Protein AF-A0A850MRF6-F1 (afdb_monomer_lite)

Foldseek 3Di:
DDDDDDPVPCPQPCPCCVPPPVNPDDRDDPDDPDPPPPDPPDD

Structure (mmCIF, N/CA/C/O backbone):
data_AF-A0A850MRF6-F1
#
_entry.id   AF-A0A850MRF6-F1
#
loop_
_atom_site.group_PDB
_atom_site.id
_atom_site.type_symbol
_atom_site.label_atom_id
_atom_site.label_alt_id
_atom_site.label_comp_id
_atom_site.label_asym_id
_atom_site.label_entity_id
_atom_site.label_seq_id
_atom_site.pdbx_PDB_ins_code
_atom_site.Cartn_x
_atom_site.Cartn_y
_atom_site.Cartn_z
_atom_site.occupancy
_atom_site.B_iso_or_equiv
_atom_site.auth_seq_id
_atom_site.auth_comp_id
_atom_site.auth_asym_id
_atom_site.auth_atom_id
_atom_site.pdbx_PDB_model_num
ATOM 1 N N . ASP A 1 1 ? -6.437 4.909 14.867 1.00 63.03 1 ASP A N 1
ATOM 2 C CA . ASP A 1 1 ? -5.145 4.814 14.157 1.00 63.03 1 ASP A CA 1
ATOM 3 C C . ASP A 1 1 ? -5.297 5.344 12.745 1.00 63.03 1 ASP A C 1
ATOM 5 O O . ASP A 1 1 ? -6.307 5.059 12.114 1.00 63.03 1 ASP A O 1
ATOM 9 N N . LYS A 1 2 ? -4.352 6.157 12.265 1.00 74.00 2 LYS A N 1
ATOM 10 C CA . LYS A 1 2 ? -4.377 6.729 10.913 1.00 74.00 2 LYS A CA 1
ATOM 11 C C . LYS A 1 2 ? -3.275 6.069 10.094 1.00 74.00 2 LYS A C 1
ATOM 13 O O . LYS A 1 2 ? -2.117 6.130 10.487 1.00 74.00 2 LYS A O 1
ATOM 18 N N . ALA A 1 3 ? -3.625 5.465 8.963 1.00 79.88 3 ALA A N 1
ATOM 19 C CA . ALA A 1 3 ? -2.630 4.966 8.023 1.00 79.88 3 ALA A CA 1
ATOM 20 C C . ALA A 1 3 ? -1.969 6.141 7.277 1.00 79.88 3 ALA A C 1
ATOM 22 O O . ALA A 1 3 ? -2.642 7.081 6.836 1.00 79.88 3 ALA A O 1
ATOM 23 N N . GLU A 1 4 ? -0.649 6.086 7.139 1.00 84.69 4 GLU A N 1
ATOM 24 C CA . GLU A 1 4 ? 0.158 7.019 6.355 1.00 84.69 4 GLU A CA 1
ATOM 25 C C . GLU A 1 4 ? 0.959 6.257 5.297 1.00 84.69 4 GLU A C 1
ATOM 27 O O . GLU A 1 4 ? 1.351 5.108 5.501 1.00 84.69 4 GLU A O 1
ATOM 32 N N . VAL A 1 5 ? 1.156 6.878 4.136 1.00 83.38 5 VAL A N 1
ATOM 33 C CA . VAL A 1 5 ? 1.951 6.299 3.052 1.00 83.38 5 VAL A CA 1
ATOM 34 C C . VAL A 1 5 ? 3.333 6.923 3.108 1.00 83.38 5 VAL A C 1
ATOM 36 O O . VAL A 1 5 ? 3.460 8.134 2.957 1.00 83.38 5 VAL A O 1
ATOM 39 N N . ASN A 1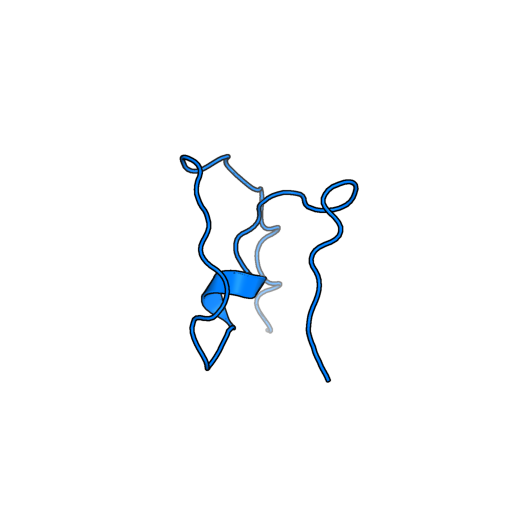 6 ? 4.364 6.096 3.274 1.00 87.19 6 ASN A N 1
ATOM 40 C CA . ASN A 1 6 ? 5.736 6.530 3.054 1.00 87.19 6 ASN A CA 1
ATOM 41 C C . ASN A 1 6 ? 6.025 6.503 1.546 1.00 87.19 6 ASN A C 1
ATOM 43 O O . ASN A 1 6 ? 6.130 5.432 0.947 1.00 87.19 6 ASN A O 1
ATOM 47 N N . GLU A 1 7 ? 6.134 7.681 0.934 1.00 83.06 7 GLU A N 1
ATOM 48 C CA . GLU A 1 7 ? 6.354 7.834 -0.507 1.00 83.06 7 GLU A CA 1
ATOM 49 C C . GLU A 1 7 ? 7.714 7.293 -0.966 1.00 83.06 7 GLU A C 1
ATOM 51 O O . GLU A 1 7 ? 7.818 6.780 -2.077 1.00 83.06 7 GLU A O 1
ATOM 56 N N . GLU A 1 8 ? 8.727 7.313 -0.098 1.00 87.00 8 GLU A N 1
ATOM 57 C CA . GLU A 1 8 ? 10.075 6.810 -0.389 1.00 87.00 8 GLU A CA 1
ATOM 58 C C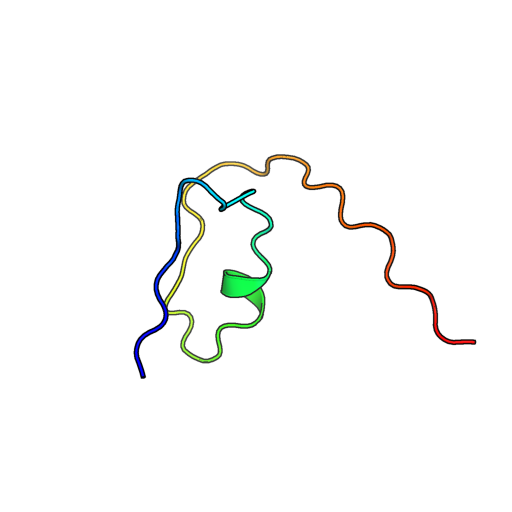 . GLU A 1 8 ? 10.091 5.283 -0.548 1.00 87.00 8 GLU A C 1
ATOM 60 O O . GLU A 1 8 ? 10.873 4.731 -1.322 1.00 87.00 8 GLU A O 1
ATOM 65 N N . GLN A 1 9 ? 9.197 4.592 0.166 1.00 81.50 9 GLN A N 1
ATOM 66 C CA . GLN A 1 9 ? 9.021 3.139 0.077 1.00 81.50 9 GLN A CA 1
ATOM 67 C C . GLN A 1 9 ? 7.824 2.722 -0.788 1.00 81.50 9 GLN A C 1
ATOM 69 O O . GLN A 1 9 ? 7.626 1.534 -1.059 1.00 81.50 9 GLN A O 1
ATOM 74 N N . CYS A 1 10 ? 7.000 3.674 -1.224 1.00 83.94 10 CYS A N 1
ATOM 75 C CA . CYS A 1 10 ? 5.804 3.392 -1.998 1.00 83.94 10 CYS A CA 1
ATOM 76 C C . CYS A 1 10 ? 6.172 2.968 -3.423 1.00 83.94 10 CYS A C 1
ATOM 78 O O . CYS A 1 10 ? 6.499 3.780 -4.283 1.00 83.94 10 CYS A O 1
ATOM 80 N N . ILE A 1 11 ? 6.029 1.675 -3.712 1.00 81.12 11 ILE A N 1
ATOM 81 C CA . ILE A 1 11 ? 6.249 1.131 -5.062 1.00 81.12 11 ILE A CA 1
ATOM 82 C C . ILE A 1 11 ? 5.036 1.289 -5.995 1.00 81.12 11 ILE A C 1
ATOM 84 O O . ILE A 1 11 ? 5.069 0.836 -7.138 1.00 81.12 11 ILE A O 1
ATOM 88 N N . GLY A 1 12 ? 3.933 1.873 -5.512 1.00 81.06 12 GLY A N 1
ATOM 89 C CA . GLY A 1 12 ? 2.721 2.085 -6.309 1.00 81.06 12 GLY A CA 1
ATOM 90 C C . GLY A 1 12 ? 1.956 0.806 -6.676 1.00 81.06 12 GLY A C 1
ATOM 91 O O . GLY A 1 12 ? 1.328 0.758 -7.729 1.00 81.06 12 GLY A O 1
ATOM 92 N N . CYS A 1 13 ? 1.992 -0.235 -5.833 1.00 82.00 13 CYS A N 1
ATOM 93 C CA . CYS A 1 13 ? 1.333 -1.528 -6.096 1.00 82.00 13 CYS A CA 1
ATOM 94 C C . CYS A 1 13 ? -0.200 -1.493 -6.052 1.00 82.00 13 CYS A C 1
ATOM 96 O O . CYS A 1 13 ? -0.847 -2.386 -6.590 1.00 82.00 13 CYS A O 1
ATOM 98 N N . GLY A 1 14 ? -0.789 -0.504 -5.379 1.00 81.50 14 GLY A N 1
ATOM 99 C CA . GLY A 1 14 ? -2.241 -0.364 -5.252 1.00 81.50 14 GLY A CA 1
ATOM 100 C C . GLY A 1 14 ? -2.935 -1.375 -4.346 1.00 81.50 14 GLY A C 1
ATOM 101 O O . GLY A 1 14 ? -4.147 -1.285 -4.180 1.00 81.50 14 GLY A O 1
ATOM 102 N N . VAL A 1 15 ? -2.195 -2.273 -3.690 1.00 83.31 15 VAL A N 1
ATOM 103 C CA . VAL A 1 15 ? -2.757 -3.240 -2.731 1.00 83.31 15 VAL A CA 1
ATOM 104 C C . VAL A 1 15 ? -3.441 -2.518 -1.568 1.00 83.31 15 VAL A C 1
ATOM 106 O O . VAL A 1 15 ? -4.557 -2.866 -1.200 1.00 83.31 15 VAL A O 1
ATOM 109 N N . CYS A 1 16 ? -2.822 -1.461 -1.035 1.00 85.12 16 CYS A N 1
ATOM 110 C CA . CYS A 1 16 ? -3.418 -0.651 0.029 1.00 85.12 16 CYS A CA 1
ATOM 111 C C . CYS A 1 16 ? -4.748 -0.009 -0.392 1.00 85.12 16 CYS A C 1
ATOM 113 O O . CYS A 1 16 ? -5.683 -0.005 0.399 1.00 85.12 16 CYS A O 1
ATOM 115 N N . ALA A 1 17 ? -4.859 0.475 -1.633 1.00 83.06 17 ALA A N 1
ATOM 116 C CA . ALA A 1 17 ? -6.103 1.027 -2.166 1.00 83.06 17 ALA A CA 1
ATOM 117 C C . ALA A 1 17 ? -7.172 -0.051 -2.384 1.00 83.06 17 ALA A C 1
ATOM 119 O O . ALA A 1 17 ? -8.336 0.184 -2.089 1.00 83.06 17 ALA A O 1
ATOM 120 N N . HIS A 1 18 ? -6.778 -1.245 -2.836 1.00 83.12 18 HIS A N 1
ATOM 121 C CA . HIS A 1 18 ? -7.698 -2.361 -3.062 1.00 83.12 18 HIS A CA 1
ATOM 122 C C . HIS A 1 18 ? -8.300 -2.924 -1.767 1.00 83.12 18 HIS A C 1
ATOM 124 O O . HIS A 1 18 ? -9.481 -3.249 -1.726 1.00 83.12 18 HIS A O 1
ATOM 130 N N . PHE A 1 19 ? -7.492 -3.038 -0.711 1.00 84.44 19 PHE A N 1
ATOM 131 C CA . PHE A 1 19 ? -7.932 -3.586 0.574 1.00 84.44 19 PHE A CA 1
ATOM 132 C C . PHE A 1 19 ? -8.510 -2.537 1.525 1.00 84.44 19 PHE A C 1
ATOM 134 O O . PHE A 1 19 ? -8.957 -2.902 2.610 1.00 84.44 19 PHE A O 1
ATOM 141 N N . CYS A 1 20 ? -8.492 -1.250 1.167 1.00 85.94 20 CYS A N 1
ATOM 142 C CA . CYS A 1 20 ? -9.001 -0.201 2.041 1.00 85.94 20 CYS A CA 1
ATOM 143 C C . CYS A 1 20 ? -10.534 -0.306 2.156 1.00 85.94 20 CYS A C 1
ATOM 145 O O . CYS A 1 20 ? -11.226 -0.013 1.180 1.00 85.94 20 CYS A O 1
ATOM 147 N N . PRO A 1 21 ? -11.090 -0.660 3.331 1.00 85.31 21 PRO A N 1
ATOM 148 C CA . PRO A 1 21 ? -12.538 -0.820 3.490 1.00 85.31 21 PRO A CA 1
ATOM 149 C C . PRO A 1 21 ? -13.280 0.515 3.3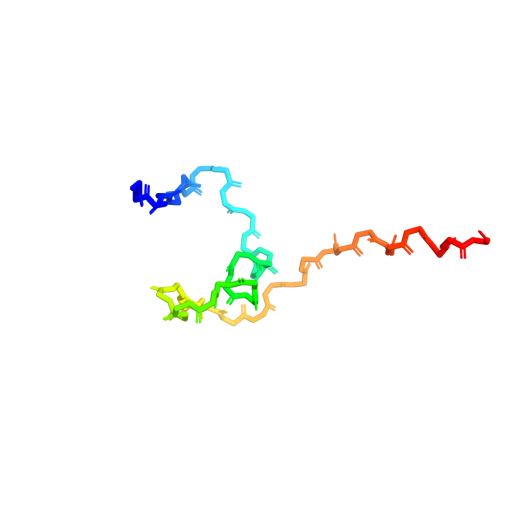51 1.00 85.31 21 PRO A C 1
ATOM 151 O O . PRO A 1 21 ? -14.415 0.564 2.888 1.00 85.31 21 PRO A O 1
ATOM 154 N N . GLU A 1 22 ? -12.613 1.608 3.715 1.00 89.56 22 GLU A N 1
ATOM 155 C CA . GLU A 1 22 ? -13.158 2.965 3.683 1.00 89.56 22 GLU A CA 1
ATOM 156 C C . GLU A 1 22 ? -12.889 3.679 2.353 1.00 89.56 22 GLU A C 1
ATOM 158 O O . GLU A 1 22 ? -13.285 4.829 2.187 1.00 89.56 22 GLU A O 1
ATOM 163 N N . ASN A 1 23 ? -12.200 3.029 1.404 1.00 82.75 23 ASN A N 1
ATOM 164 C CA . ASN A 1 23 ? -11.774 3.635 0.136 1.00 82.75 23 ASN A CA 1
ATOM 165 C C . ASN A 1 23 ? -11.044 4.987 0.320 1.00 82.75 23 ASN A C 1
ATOM 167 O O . ASN A 1 23 ? -11.083 5.859 -0.547 1.00 82.75 23 ASN A O 1
ATOM 171 N N . ALA A 1 24 ? -10.364 5.166 1.457 1.00 83.94 24 ALA A N 1
ATOM 172 C CA . ALA A 1 24 ? -9.734 6.424 1.855 1.00 83.94 24 ALA A CA 1
ATOM 173 C C . ALA A 1 24 ? -8.478 6.767 1.033 1.00 83.94 24 ALA A C 1
ATOM 175 O O . ALA A 1 24 ? -8.032 7.914 1.014 1.00 83.94 24 ALA A O 1
ATOM 176 N N . ILE A 1 25 ? -7.898 5.778 0.351 1.00 81.62 25 ILE A N 1
ATOM 177 C CA . ILE A 1 25 ? -6.718 5.927 -0.500 1.00 81.62 25 ILE A CA 1
ATOM 178 C C . ILE A 1 25 ? -7.076 5.635 -1.959 1.00 81.62 25 ILE A C 1
ATOM 180 O O . ILE A 1 25 ? -7.702 4.629 -2.278 1.00 81.62 25 ILE A O 1
ATOM 184 N N . SER A 1 26 ? -6.646 6.520 -2.860 1.00 74.88 26 SER A N 1
ATOM 185 C CA . SER A 1 26 ? -6.884 6.397 -4.298 1.00 74.88 26 SER A CA 1
ATOM 186 C C . SER A 1 26 ? -5.595 6.654 -5.072 1.00 74.88 26 SER A C 1
ATOM 188 O O . SER A 1 26 ? -4.890 7.631 -4.817 1.00 74.88 26 SER A O 1
ATOM 190 N N . LEU A 1 27 ? -5.268 5.770 -6.016 1.00 76.00 27 LEU A N 1
ATOM 191 C CA . LEU A 1 27 ? -4.026 5.842 -6.783 1.00 76.00 27 LEU A CA 1
ATOM 192 C C . LEU A 1 27 ? -4.192 6.819 -7.956 1.00 76.00 27 LEU A C 1
ATOM 194 O O . LEU A 1 27 ? -4.853 6.515 -8.946 1.00 76.00 27 LEU A O 1
ATOM 198 N N . LYS A 1 28 ? -3.589 8.009 -7.856 1.00 66.31 28 LYS A N 1
ATOM 199 C CA . LYS A 1 28 ? -3.556 8.997 -8.946 1.00 66.31 28 LYS A CA 1
ATOM 200 C C . LYS A 1 28 ? -2.305 8.792 -9.806 1.00 66.31 28 LYS A C 1
ATOM 202 O O . LYS A 1 28 ? -1.313 9.489 -9.644 1.00 66.31 28 LYS A O 1
ATOM 207 N N . GLY A 1 29 ? -2.330 7.814 -10.710 1.00 62.53 29 GLY A N 1
ATOM 208 C CA . GLY A 1 29 ? -1.235 7.586 -11.660 1.00 62.53 29 GLY A CA 1
ATOM 209 C C . GLY A 1 29 ? -1.432 6.317 -12.483 1.00 62.53 29 GLY A C 1
ATOM 210 O O . GLY A 1 29 ? -1.762 5.273 -11.928 1.00 62.53 29 GLY A O 1
ATOM 211 N N . GLY A 1 30 ? -1.262 6.414 -13.806 1.00 59.03 30 GLY A N 1
ATOM 212 C CA . GLY A 1 30 ? -1.442 5.299 -14.741 1.00 59.03 30 GLY A CA 1
ATOM 213 C C . GLY A 1 30 ? -0.643 4.054 -14.342 1.00 59.03 30 GLY A C 1
ATOM 214 O O . GLY 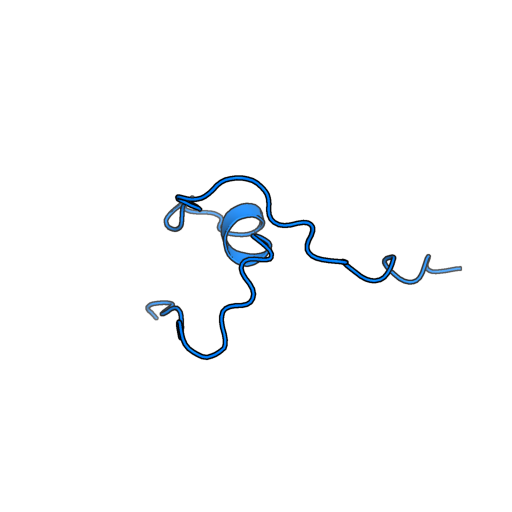A 1 30 ? 0.463 4.168 -13.816 1.00 59.03 30 GLY A O 1
ATOM 215 N N . GLN A 1 31 ? -1.233 2.880 -14.589 1.00 53.75 31 GLN A N 1
ATOM 216 C CA . GLN A 1 31 ? -0.743 1.559 -14.187 1.00 53.75 31 GLN A CA 1
ATOM 217 C C . GLN A 1 31 ? 0.750 1.376 -14.502 1.00 53.75 31 GLN A C 1
ATOM 219 O O . GLN A 1 31 ? 1.132 0.991 -15.608 1.00 53.75 31 GLN A O 1
ATOM 224 N N . ARG A 1 32 ? 1.624 1.602 -13.519 1.00 55.78 32 ARG A N 1
ATOM 225 C CA . ARG A 1 32 ? 2.965 1.027 -13.576 1.00 55.78 32 ARG A CA 1
ATOM 226 C C . ARG A 1 32 ? 2.797 -0.465 -13.318 1.00 55.78 32 ARG A C 1
ATOM 228 O O . ARG A 1 32 ? 2.122 -0.843 -12.365 1.00 55.78 32 ARG A O 1
ATOM 235 N N . ARG A 1 33 ? 3.355 -1.306 -14.198 1.00 54.25 33 ARG A N 1
ATOM 236 C CA . ARG A 1 33 ? 3.333 -2.772 -14.067 1.00 54.25 33 ARG A CA 1
ATOM 237 C C . ARG A 1 33 ? 4.099 -3.167 -12.808 1.00 54.25 33 ARG A C 1
ATOM 239 O O . ARG A 1 33 ? 5.285 -3.473 -12.877 1.00 54.25 33 ARG A O 1
ATOM 246 N N . VAL A 1 34 ? 3.444 -3.117 -11.655 1.00 54.19 34 VAL A N 1
ATOM 247 C CA . VAL A 1 34 ? 3.994 -3.704 -10.445 1.00 54.19 34 VAL A CA 1
ATOM 248 C C . VAL A 1 34 ? 3.922 -5.206 -10.642 1.00 54.19 34 VAL A C 1
ATOM 250 O O . VAL A 1 34 ? 2.841 -5.782 -10.753 1.00 54.19 34 VAL A O 1
ATOM 253 N N . PHE A 1 35 ? 5.092 -5.827 -10.768 1.00 55.34 35 PHE A N 1
ATOM 254 C CA . PHE A 1 35 ? 5.232 -7.272 -10.745 1.00 55.34 35 PHE A CA 1
ATOM 255 C C . PHE A 1 35 ? 4.811 -7.739 -9.352 1.00 55.34 35 PHE A C 1
ATOM 257 O O . PHE A 1 35 ? 5.608 -7.743 -8.418 1.00 55.34 35 PHE A O 1
ATOM 264 N N . VAL A 1 36 ? 3.530 -8.067 -9.190 1.00 56.47 36 VAL A N 1
ATOM 265 C CA . VAL A 1 36 ? 3.092 -8.880 -8.063 1.00 56.47 36 VAL A CA 1
ATOM 266 C C . VAL A 1 36 ? 3.618 -10.288 -8.342 1.00 56.47 36 VAL A C 1
ATOM 268 O O . VAL A 1 36 ? 3.194 -10.897 -9.328 1.00 56.47 36 VAL A O 1
ATOM 271 N N . PRO A 1 37 ? 4.589 -10.806 -7.564 1.00 55.19 37 PRO A N 1
ATOM 272 C CA . PRO A 1 37 ? 4.952 -12.206 -7.692 1.00 55.19 37 PRO A CA 1
ATOM 273 C C . PRO A 1 37 ? 3.671 -13.025 -7.496 1.00 55.19 37 PRO A C 1
ATOM 275 O O . PRO A 1 37 ? 2.854 -12.664 -6.640 1.00 55.19 37 PRO A O 1
ATOM 278 N N . PRO A 1 38 ? 3.451 -14.068 -8.315 1.00 57.72 38 PRO A N 1
ATOM 279 C CA . PRO A 1 38 ? 2.210 -14.822 -8.281 1.00 57.72 38 PRO A CA 1
ATOM 280 C C . PRO A 1 38 ? 1.932 -15.252 -6.838 1.00 57.72 38 PRO A C 1
ATOM 282 O O . PRO A 1 38 ? 2.860 -15.721 -6.163 1.00 57.72 38 PRO A O 1
ATOM 285 N N . PRO A 1 39 ? 0.693 -15.075 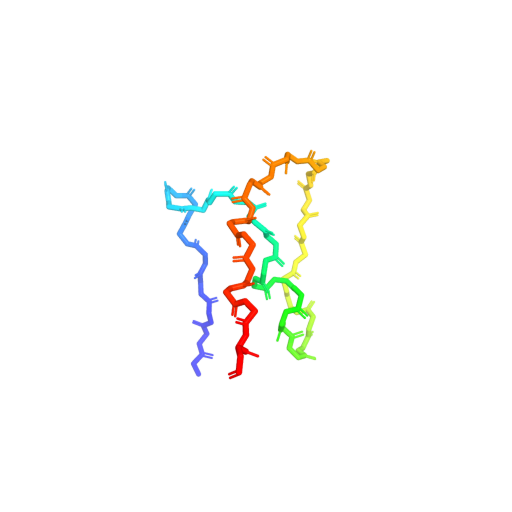-6.337 1.00 66.06 39 PRO A N 1
ATOM 286 C CA . PRO A 1 39 ? 0.335 -15.619 -5.041 1.00 66.06 39 PRO A CA 1
ATOM 287 C C . PRO A 1 39 ? 0.666 -17.102 -5.113 1.00 66.06 39 PRO A C 1
ATOM 289 O O . PRO A 1 39 ? 0.214 -17.781 -6.037 1.00 66.06 39 PRO A O 1
ATOM 292 N N . ARG A 1 40 ? 1.536 -17.580 -4.211 1.00 57.50 40 ARG A N 1
ATOM 293 C CA . ARG A 1 40 ? 1.879 -19.001 -4.153 1.00 57.50 40 ARG A CA 1
ATOM 294 C C . ARG A 1 40 ? 0.562 -19.746 -4.015 1.00 57.50 40 ARG A C 1
ATOM 296 O O . ARG A 1 40 ? -0.080 -19.658 -2.968 1.00 57.50 40 ARG A O 1
ATOM 303 N N . LEU A 1 41 ? 0.148 -20.378 -5.113 1.00 63.47 41 LEU A N 1
ATOM 304 C CA . LEU A 1 41 ? -1.039 -21.203 -5.204 1.00 63.47 41 LEU A CA 1
ATOM 305 C C . LEU A 1 41 ? -0.909 -22.197 -4.053 1.00 63.47 41 LEU A C 1
ATOM 307 O O . LEU A 1 41 ? 0.035 -22.987 -4.031 1.00 63.47 41 LEU A O 1
ATOM 311 N N . LYS A 1 42 ? -1.756 -22.059 -3.032 1.00 59.16 42 LYS A N 1
ATOM 312 C CA . LYS A 1 42 ? -1.793 -23.028 -1.943 1.00 59.16 42 LYS A CA 1
ATOM 313 C C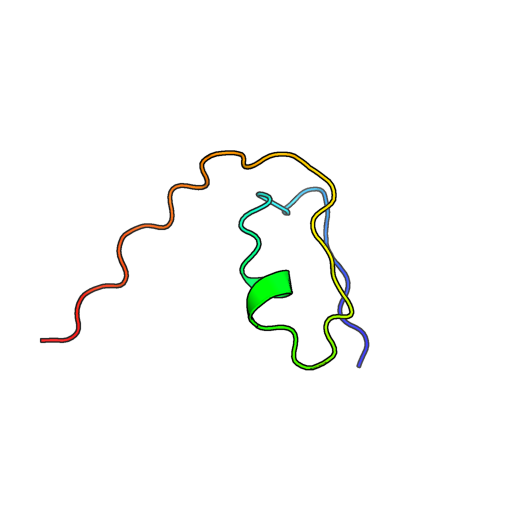 . LYS A 1 42 ? -2.286 -24.327 -2.574 1.00 59.16 42 LYS A C 1
ATOM 315 O O . LYS A 1 42 ? -3.445 -24.395 -2.976 1.00 59.16 42 LYS A O 1
ATOM 320 N N . THR A 1 43 ? -1.364 -25.268 -2.762 1.00 59.84 43 THR A N 1
ATOM 321 C CA . THR A 1 43 ? -1.686 -26.696 -2.833 1.00 59.84 43 THR A CA 1
ATOM 322 C C . THR A 1 43 ? -2.498 -27.084 -1.608 1.00 59.84 43 THR A C 1
ATOM 324 O O . THR A 1 43 ? -2.215 -26.522 -0.522 1.00 59.84 43 THR A O 1
#

pLDDT: mean 73.23, std 12.25, range [53.75, 89.56]

Secondary structure (DSSP, 8-state):
------TTT-----HHHHH-TT------S-------PPP----

Sequence (43 aa):
DKAEVNEEQCIGCGVCAHFCPENAISLKGGQRRVFVPPPRLKT

Radius of gyration: 12.5 Å; chains: 1; bounding box: 23×36×29 Å